Protein AF-A0A959KM14-F1 (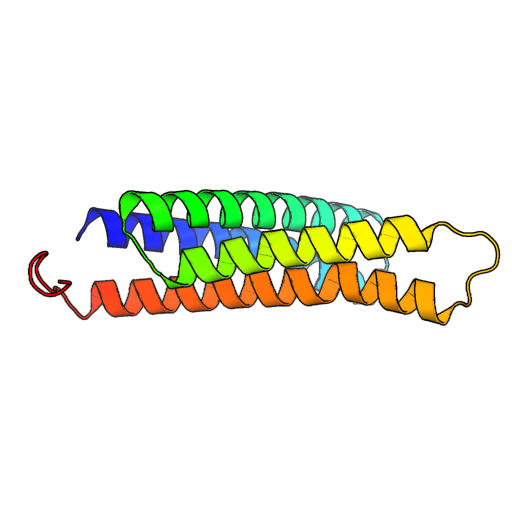afdb_monomer)

Foldseek 3Di:
DVVLLVLLVVLLVVLVVLVCQQVVLVVVCPVVVDVVSVVSNVVSLVVLVVSLLVSLCCCCVVPVDVVSVVLNVLVVVLVVVLVVLVVVVPDPPDDVVSVVVNVCSVPVSSVVSSVVSSVVSVVVSVCVVVDPDPPPVPD

Solvent-accessible surface area (backbone atoms only — not comparable to full-atom values): 7661 Å² total; per-residue (Å²): 107,73,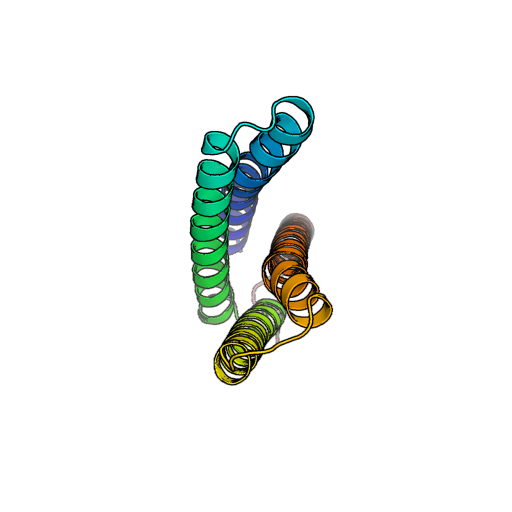64,58,45,50,51,34,48,52,51,43,51,54,46,50,53,31,50,48,56,19,48,49,44,47,61,61,25,70,87,66,72,46,68,67,39,55,53,49,20,51,54,26,47,49,54,40,52,55,49,52,52,52,51,28,51,51,44,28,73,78,64,61,40,66,66,34,50,55,48,53,50,50,52,54,50,47,53,50,52,52,50,51,52,48,69,66,56,72,53,89,88,70,59,69,68,58,56,54,50,50,55,48,59,69,47,52,55,58,52,53,52,51,52,50,52,50,56,48,38,49,50,53,34,52,50,54,71,76,48,86,68,58,90,78,79,76,120

Sequence (139 aa):
MKTLQRILLIDTVAQGILISATFLPALASLPLREPGIVIYSMIGAFFLGCWQVLSGIIMKAAFHLPQRGRYLGAVVLYFSILALANMFGSAPGRPDLVSAASYTLAIVPPAVMALWYFIRTAKDLSVAMHQPRSFWDLQ

Radius of gyration: 18.12 Å; Cα contacts (8 Å, |Δi|>4): 80; chains: 1; bounding box: 52×19×55 Å

pLDDT: mean 84.76, std 11.89, range [47.22, 97.0]

Nearest PDB structures (foldseek):
  5w93-assembly2_B  TM=5.207E-01  e=5.410E-01  Mus musculus

Structure (mmCIF, N/CA/C/O backbone):
data_AF-A0A959KM14-F1
#
_entry.id   AF-A0A959KM14-F1
#
loop_
_atom_site.group_PDB
_atom_site.id
_atom_site.type_symbol
_atom_site.label_atom_id
_atom_site.label_alt_id
_atom_site.label_comp_id
_atom_site.label_asym_id
_atom_site.label_entity_id
_atom_site.label_seq_id
_atom_site.pdbx_PDB_ins_code
_atom_site.Cartn_x
_atom_site.Cartn_y
_atom_site.Cartn_z
_atom_site.occupancy
_atom_site.B_iso_or_equiv
_atom_site.auth_seq_id
_atom_site.auth_comp_id
_atom_site.auth_asym_id
_atom_site.auth_atom_id
_atom_site.pdbx_PDB_model_num
ATOM 1 N N . MET A 1 1 ? -15.131 -1.911 20.363 1.00 68.12 1 MET A N 1
ATOM 2 C CA . MET A 1 1 ? -14.160 -0.792 20.263 1.00 68.12 1 MET A CA 1
ATOM 3 C C . MET A 1 1 ? -12.716 -1.200 20.526 1.00 68.12 1 MET A C 1
ATOM 5 O O . MET A 1 1 ? -11.903 -1.026 19.629 1.00 68.12 1 MET A O 1
ATOM 9 N N . LYS A 1 2 ? -12.386 -1.783 21.692 1.00 83.50 2 LYS A N 1
ATOM 10 C CA . LYS A 1 2 ? -11.004 -2.199 22.019 1.00 83.50 2 LYS A CA 1
ATOM 11 C C . LYS A 1 2 ? -10.388 -3.130 20.960 1.00 83.50 2 LYS A C 1
ATOM 13 O O . LYS A 1 2 ? -9.212 -3.003 20.644 1.00 83.50 2 LYS A O 1
ATOM 18 N N . THR A 1 3 ? -11.189 -4.019 20.370 1.00 87.69 3 THR A N 1
ATOM 19 C CA . THR A 1 3 ? -10.752 -4.923 19.292 1.00 87.69 3 THR A CA 1
ATOM 20 C C . THR A 1 3 ? -10.353 -4.170 18.020 1.00 87.69 3 THR A C 1
ATOM 22 O O . THR A 1 3 ? -9.254 -4.384 17.529 1.00 87.69 3 THR A O 1
ATOM 25 N N . LEU A 1 4 ? -11.182 -3.238 17.529 1.00 88.31 4 LEU A N 1
ATOM 26 C CA . LEU A 1 4 ? -10.868 -2.431 16.340 1.00 88.31 4 LEU A CA 1
ATOM 27 C C . LEU A 1 4 ? -9.594 -1.599 16.545 1.00 88.31 4 LEU A C 1
ATOM 29 O O . LEU A 1 4 ? -8.722 -1.608 15.686 1.00 88.31 4 LEU A O 1
ATOM 33 N N . GLN A 1 5 ? -9.461 -0.936 17.699 1.00 90.12 5 GLN A N 1
ATOM 34 C CA . GLN A 1 5 ? -8.258 -0.168 18.045 1.00 90.12 5 GLN A CA 1
ATOM 35 C C . GLN A 1 5 ? -7.002 -1.046 18.021 1.00 90.12 5 GLN A C 1
ATOM 37 O O . GLN A 1 5 ? -6.004 -0.669 17.415 1.00 90.12 5 GLN A O 1
ATOM 42 N N . ARG A 1 6 ? -7.055 -2.237 18.636 1.00 92.81 6 ARG A N 1
ATOM 43 C CA . ARG A 1 6 ? -5.929 -3.183 18.638 1.00 92.81 6 ARG A CA 1
ATOM 44 C C . ARG A 1 6 ? -5.573 -3.646 17.230 1.00 92.81 6 ARG A C 1
ATOM 46 O O . ARG A 1 6 ? -4.396 -3.668 16.898 1.00 92.81 6 ARG A O 1
ATOM 53 N N . ILE A 1 7 ? -6.562 -3.979 16.401 1.00 93.12 7 ILE A N 1
ATOM 54 C CA . ILE A 1 7 ? -6.306 -4.424 15.025 1.00 93.12 7 ILE A CA 1
ATOM 55 C C . ILE A 1 7 ? -5.722 -3.273 14.196 1.00 93.12 7 ILE A C 1
ATOM 57 O O . ILE A 1 7 ? -4.728 -3.484 13.513 1.00 93.12 7 ILE A O 1
ATOM 61 N N . LEU A 1 8 ? -6.264 -2.054 14.290 1.00 92.88 8 LEU A N 1
ATOM 62 C CA . LEU A 1 8 ? -5.715 -0.880 13.596 1.00 92.88 8 LEU A CA 1
ATOM 63 C C . LEU A 1 8 ? -4.289 -0.548 14.056 1.00 92.88 8 LEU A C 1
ATOM 65 O O . LEU A 1 8 ? -3.463 -0.152 13.236 1.00 92.88 8 LEU A O 1
ATOM 69 N N . LEU A 1 9 ? -3.987 -0.726 15.344 1.00 95.00 9 LEU A N 1
ATOM 70 C CA . LEU A 1 9 ? -2.641 -0.545 15.884 1.00 95.00 9 LEU A CA 1
ATOM 71 C C . LEU A 1 9 ? -1.673 -1.586 15.314 1.00 95.00 9 LEU A C 1
ATOM 73 O O . LEU A 1 9 ? -0.630 -1.209 14.787 1.00 95.00 9 LEU A O 1
ATOM 77 N N . ILE A 1 10 ? -2.033 -2.872 15.379 1.00 95.25 10 ILE A N 1
ATOM 78 C CA . ILE A 1 10 ? -1.229 -3.969 14.821 1.00 95.25 10 ILE A CA 1
ATOM 79 C C . ILE A 1 10 ? -0.996 -3.741 13.327 1.00 95.25 10 ILE A C 1
ATOM 81 O O . ILE A 1 10 ? 0.134 -3.842 12.864 1.00 95.25 10 ILE A O 1
ATOM 85 N N . ASP A 1 11 ? -2.044 -3.381 12.589 1.00 94.94 11 ASP A N 1
ATOM 86 C CA . ASP A 1 11 ? -1.975 -3.120 11.155 1.00 94.94 11 ASP A CA 1
ATOM 87 C C . ASP A 1 11 ? -1.055 -1.936 10.829 1.00 94.94 11 ASP A C 1
ATOM 89 O O . ASP A 1 11 ? -0.200 -2.037 9.952 1.00 94.94 11 ASP A O 1
ATOM 93 N N . THR A 1 12 ? -1.163 -0.837 11.581 1.00 95.38 12 THR A N 1
ATOM 94 C CA . THR A 1 12 ? -0.284 0.332 11.420 1.00 95.38 12 THR A CA 1
ATOM 95 C C . THR A 1 12 ? 1.177 -0.032 11.694 1.00 95.38 12 THR A C 1
ATOM 97 O O . THR A 1 12 ? 2.050 0.338 10.914 1.00 95.38 12 THR A O 1
ATOM 100 N N . VAL A 1 13 ? 1.461 -0.780 12.765 1.00 96.06 13 VAL A N 1
ATOM 101 C CA . VAL A 1 13 ? 2.831 -1.198 13.109 1.00 96.06 13 VAL A CA 1
ATOM 102 C C . VAL A 1 13 ? 3.395 -2.153 12.057 1.00 96.06 13 VAL A C 1
ATOM 104 O O . VAL A 1 13 ? 4.496 -1.926 11.559 1.00 96.06 13 VAL A O 1
ATOM 107 N N . ALA A 1 14 ? 2.637 -3.183 11.674 1.00 94.56 14 ALA A N 1
ATOM 108 C CA . ALA A 1 14 ? 3.051 -4.158 10.670 1.00 94.56 14 ALA A CA 1
ATOM 109 C C . ALA A 1 14 ? 3.339 -3.489 9.319 1.00 94.56 14 ALA A C 1
ATOM 111 O O . ALA A 1 14 ? 4.392 -3.717 8.726 1.00 94.56 14 ALA A O 1
ATOM 112 N N . GLN A 1 15 ? 2.456 -2.596 8.862 1.00 93.69 15 GLN A N 1
ATOM 113 C CA . GLN A 1 15 ? 2.695 -1.823 7.645 1.00 93.69 15 GLN A CA 1
ATOM 114 C C . GLN A 1 15 ? 3.888 -0.885 7.770 1.00 93.69 15 GLN A C 1
ATOM 116 O O . GLN A 1 15 ? 4.645 -0.773 6.816 1.00 93.69 15 GLN A O 1
ATOM 121 N N . GLY A 1 16 ? 4.074 -0.224 8.915 1.00 93.56 16 GLY A N 1
ATOM 122 C CA . GLY A 1 16 ? 5.235 0.632 9.150 1.00 93.56 16 GLY A CA 1
ATOM 123 C C . GLY A 1 16 ? 6.539 -0.142 8.968 1.00 93.56 16 GLY A C 1
ATOM 124 O O . GLY A 1 16 ? 7.404 0.287 8.210 1.00 93.56 16 GLY A O 1
ATOM 125 N N . ILE A 1 17 ? 6.631 -1.333 9.570 1.00 93.06 17 ILE A N 1
ATOM 126 C CA . ILE A 1 17 ? 7.782 -2.234 9.416 1.00 93.06 17 ILE A CA 1
ATOM 127 C C . ILE A 1 17 ? 7.967 -2.639 7.948 1.00 93.06 17 ILE A C 1
ATOM 129 O O . ILE A 1 17 ? 9.073 -2.533 7.424 1.00 93.06 17 ILE A O 1
ATOM 133 N N . LEU A 1 18 ? 6.900 -3.066 7.266 1.00 92.94 18 LEU A N 1
ATOM 134 C CA . LEU A 1 18 ? 6.967 -3.517 5.871 1.00 92.94 18 LEU A CA 1
ATOM 135 C C . LEU A 1 18 ? 7.320 -2.383 4.897 1.00 92.94 18 LEU A C 1
ATOM 137 O O . LEU A 1 18 ? 8.118 -2.584 3.983 1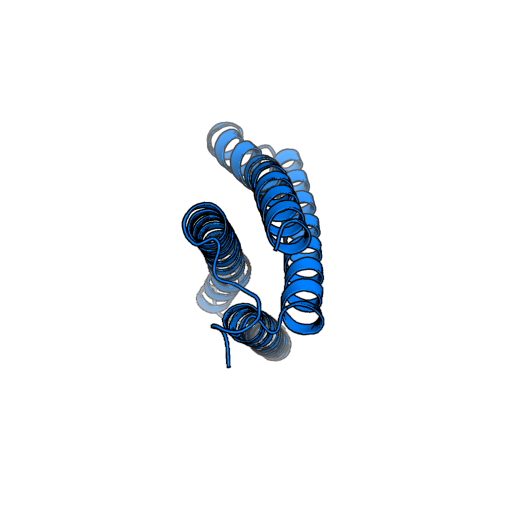.00 92.94 18 LEU A O 1
ATOM 141 N N . ILE A 1 19 ? 6.786 -1.178 5.105 1.00 91.88 19 ILE A N 1
ATOM 142 C CA . ILE A 1 19 ? 7.134 0.026 4.341 1.00 91.88 19 ILE A CA 1
ATOM 143 C C . ILE A 1 19 ? 8.606 0.361 4.568 1.00 91.88 19 ILE A C 1
ATOM 145 O O . ILE A 1 19 ? 9.342 0.524 3.598 1.00 91.88 19 ILE A O 1
ATOM 149 N N . SER A 1 20 ? 9.078 0.400 5.815 1.00 89.25 20 SER A N 1
ATOM 150 C CA . SER A 1 20 ? 10.493 0.637 6.111 1.00 89.25 20 SER A CA 1
ATOM 151 C C . SER A 1 20 ? 11.395 -0.414 5.459 1.00 89.25 20 SER A C 1
ATOM 153 O O . SER A 1 20 ? 12.370 -0.047 4.809 1.00 89.25 20 SER A O 1
ATOM 155 N N . ALA A 1 21 ? 11.039 -1.698 5.544 1.00 86.81 21 ALA A N 1
ATOM 156 C CA . ALA A 1 21 ? 11.776 -2.792 4.913 1.00 86.81 21 ALA A CA 1
ATOM 157 C C . ALA A 1 21 ? 11.758 -2.733 3.374 1.00 86.81 21 ALA A C 1
ATOM 159 O O . ALA A 1 21 ? 12.671 -3.240 2.733 1.00 86.81 21 ALA A O 1
ATOM 160 N N . THR A 1 22 ? 10.750 -2.098 2.774 1.00 87.94 22 THR A N 1
ATOM 161 C CA . THR A 1 22 ? 10.636 -1.944 1.316 1.00 87.94 22 THR A CA 1
ATOM 162 C C . THR A 1 22 ? 11.397 -0.713 0.816 1.00 87.94 22 THR A C 1
ATOM 164 O O . THR A 1 22 ? 12.163 -0.795 -0.142 1.00 87.94 22 THR A O 1
ATOM 167 N N . PHE A 1 23 ? 11.213 0.438 1.469 1.00 85.12 23 PHE A N 1
ATOM 168 C CA . PHE A 1 23 ? 11.709 1.727 0.982 1.00 85.12 23 PHE A CA 1
ATOM 169 C C . PHE A 1 23 ? 13.106 2.090 1.497 1.00 85.12 23 PHE A C 1
ATOM 171 O O . PHE A 1 23 ? 13.861 2.706 0.748 1.00 85.12 23 PHE A O 1
ATOM 178 N N . LEU A 1 24 ? 13.495 1.715 2.725 1.00 84.62 24 LEU A N 1
ATOM 179 C CA . LEU A 1 24 ? 14.839 2.038 3.231 1.00 84.62 24 LEU A CA 1
ATOM 180 C C . LEU A 1 24 ? 15.946 1.374 2.402 1.00 84.62 24 LEU A C 1
ATOM 182 O O . LEU A 1 24 ? 16.883 2.081 2.030 1.00 84.62 24 LEU A O 1
ATOM 186 N N . PRO A 1 25 ? 15.851 0.079 2.034 1.00 80.25 25 PRO A N 1
ATOM 187 C CA . PRO A 1 25 ? 16.858 -0.525 1.170 1.00 80.25 25 PRO A CA 1
ATOM 188 C C . PRO A 1 25 ? 16.844 0.107 -0.224 1.00 80.25 25 PRO A C 1
ATOM 190 O O . PRO A 1 25 ? 17.902 0.407 -0.767 1.00 80.25 25 PRO A O 1
ATOM 193 N N . ALA A 1 26 ? 15.664 0.409 -0.776 1.00 76.56 26 ALA A N 1
ATOM 194 C CA . ALA A 1 26 ? 15.561 1.092 -2.064 1.00 76.56 26 ALA A CA 1
ATOM 195 C C . ALA A 1 26 ? 16.284 2.456 -2.053 1.00 76.56 26 ALA A C 1
ATOM 197 O O . ALA A 1 26 ? 17.056 2.743 -2.966 1.00 76.56 26 ALA A O 1
ATOM 198 N N . LEU A 1 27 ? 16.126 3.256 -0.993 1.00 79.19 27 LEU A N 1
ATOM 199 C CA . LEU A 1 27 ? 16.847 4.523 -0.821 1.00 79.19 27 LEU A CA 1
ATOM 200 C C . LEU A 1 27 ? 18.356 4.318 -0.629 1.00 79.19 27 LEU A C 1
ATOM 202 O O . LEU A 1 27 ? 19.151 5.029 -1.240 1.00 79.19 27 LEU A O 1
ATOM 206 N N . ALA A 1 28 ? 18.759 3.324 0.167 1.00 77.06 28 ALA A N 1
ATOM 207 C CA . ALA A 1 28 ? 20.166 2.982 0.386 1.00 77.06 28 ALA A CA 1
ATOM 208 C C . ALA A 1 28 ? 20.857 2.432 -0.877 1.00 77.06 28 ALA A C 1
ATOM 210 O O . ALA A 1 28 ? 22.073 2.544 -1.018 1.00 77.06 28 ALA A O 1
ATOM 211 N N . SER A 1 29 ? 20.091 1.872 -1.817 1.00 73.62 29 SER A N 1
ATOM 212 C CA . SER A 1 29 ? 20.606 1.351 -3.087 1.00 73.62 29 SER A CA 1
ATOM 213 C C . SER A 1 29 ? 20.910 2.429 -4.127 1.00 73.62 29 SER A C 1
ATOM 215 O O . SER A 1 29 ? 21.697 2.172 -5.035 1.00 73.62 29 SER A O 1
ATOM 217 N N . LEU A 1 30 ? 20.352 3.640 -3.993 1.00 73.38 30 LEU A N 1
ATOM 218 C CA . LEU A 1 30 ? 20.605 4.753 -4.918 1.00 73.38 30 LEU A CA 1
ATOM 219 C C . LEU A 1 30 ? 22.107 5.070 -5.085 1.00 73.38 30 LEU A C 1
ATOM 221 O O . LEU A 1 30 ? 22.544 5.210 -6.230 1.00 73.38 30 LEU A O 1
ATOM 225 N N . PRO A 1 31 ? 22.919 5.142 -4.008 1.00 74.69 31 PRO A N 1
ATOM 226 C CA . PRO A 1 31 ? 24.366 5.317 -4.135 1.00 74.69 31 PRO A CA 1
ATOM 227 C C . PRO A 1 31 ? 25.129 4.032 -4.498 1.00 74.69 31 PRO A C 1
ATOM 229 O O . PRO A 1 31 ? 26.174 4.124 -5.135 1.00 74.69 31 PRO A O 1
ATOM 232 N N . LEU A 1 32 ? 24.639 2.849 -4.106 1.00 70.19 32 LEU A N 1
ATOM 233 C CA . LEU A 1 32 ? 25.395 1.588 -4.204 1.00 70.19 32 LEU A CA 1
ATOM 234 C C . LEU A 1 32 ? 25.138 0.797 -5.500 1.00 70.19 32 LEU A C 1
ATOM 236 O O . LEU A 1 32 ? 25.969 -0.018 -5.880 1.00 70.19 32 LEU A O 1
ATOM 240 N N . ARG A 1 33 ? 24.007 1.026 -6.189 1.00 67.88 33 ARG A N 1
ATOM 241 C CA . ARG A 1 33 ? 23.569 0.309 -7.412 1.00 67.88 33 ARG A CA 1
ATOM 242 C C . ARG A 1 33 ? 23.638 -1.226 -7.314 1.00 67.88 33 ARG A C 1
ATOM 244 O O . ARG A 1 33 ? 23.783 -1.915 -8.320 1.00 67.88 33 ARG A O 1
ATOM 251 N N . GLU A 1 34 ? 23.499 -1.759 -6.106 1.00 75.25 34 GLU A N 1
ATOM 252 C CA . GLU A 1 34 ? 23.549 -3.191 -5.805 1.00 75.25 34 GLU A CA 1
ATOM 253 C C . GLU A 1 34 ? 22.240 -3.886 -6.238 1.00 75.25 34 GLU A C 1
ATOM 255 O O . GLU A 1 34 ? 21.183 -3.619 -5.650 1.00 75.25 34 GLU A O 1
ATOM 260 N N . PRO A 1 35 ? 22.265 -4.807 -7.221 1.00 72.88 35 PRO A N 1
ATOM 261 C CA . PRO A 1 35 ? 21.057 -5.473 -7.716 1.00 72.88 35 PRO A CA 1
ATOM 262 C C . PRO A 1 35 ? 20.370 -6.334 -6.646 1.00 72.88 35 PRO A C 1
ATOM 264 O O . PRO A 1 35 ? 19.148 -6.483 -6.668 1.00 72.88 35 PRO A O 1
ATOM 267 N N . GLY A 1 36 ? 21.120 -6.846 -5.662 1.00 77.00 36 GLY A N 1
ATOM 268 C CA . GLY A 1 36 ? 20.557 -7.607 -4.544 1.00 77.00 36 GLY A CA 1
ATOM 269 C C . GLY A 1 36 ? 19.572 -6.791 -3.703 1.00 77.00 36 GLY A C 1
ATOM 270 O O . GLY A 1 36 ? 18.544 -7.312 -3.278 1.00 77.00 36 GLY A O 1
ATOM 271 N N . ILE A 1 37 ? 19.823 -5.491 -3.523 1.00 77.00 37 ILE A N 1
ATOM 272 C CA . ILE A 1 37 ? 18.956 -4.618 -2.721 1.00 77.00 37 ILE A CA 1
ATOM 273 C C . ILE A 1 37 ? 17.597 -4.392 -3.403 1.00 77.00 37 ILE A C 1
ATOM 275 O O . ILE A 1 37 ? 16.567 -4.322 -2.731 1.00 77.00 37 ILE A O 1
ATOM 279 N N . VAL A 1 38 ? 17.580 -4.348 -4.738 1.00 74.38 38 VAL A N 1
ATOM 280 C CA . VAL A 1 38 ? 16.346 -4.249 -5.531 1.00 74.38 38 VAL A CA 1
ATOM 281 C C . VAL A 1 38 ? 15.484 -5.502 -5.362 1.00 74.38 38 VAL A C 1
ATOM 283 O O . VAL A 1 38 ? 14.271 -5.405 -5.209 1.00 74.38 38 VAL A O 1
ATOM 286 N N . ILE A 1 39 ? 16.094 -6.688 -5.317 1.00 82.00 39 ILE A N 1
ATOM 287 C CA . ILE A 1 39 ? 15.355 -7.938 -5.092 1.00 82.00 39 ILE A CA 1
ATOM 288 C C . ILE A 1 39 ? 14.703 -7.935 -3.702 1.00 82.00 39 ILE A C 1
ATOM 290 O O . ILE A 1 39 ? 13.523 -8.267 -3.572 1.00 82.00 39 ILE A O 1
ATOM 294 N N . TYR A 1 40 ? 15.427 -7.502 -2.665 1.00 82.88 40 TYR A N 1
ATOM 295 C CA . TYR A 1 40 ? 14.867 -7.405 -1.314 1.00 82.88 40 TYR A CA 1
ATOM 296 C C . TYR A 1 40 ? 13.703 -6.411 -1.222 1.00 82.88 40 TYR A C 1
ATOM 298 O O . TYR A 1 40 ? 12.703 -6.711 -0.566 1.00 82.88 40 TYR A O 1
ATOM 306 N N . SER A 1 41 ? 13.782 -5.262 -1.901 1.00 82.38 41 SER A N 1
ATOM 307 C CA . SER A 1 41 ? 12.673 -4.301 -1.918 1.00 82.38 41 SER A CA 1
ATOM 308 C C . SER A 1 41 ? 11.451 -4.845 -2.665 1.00 82.38 41 SER A C 1
ATOM 310 O O . SER A 1 41 ? 10.328 -4.638 -2.209 1.00 82.38 41 SER A O 1
ATOM 312 N N . MET A 1 42 ? 11.631 -5.620 -3.741 1.00 83.62 42 MET A N 1
ATOM 313 C CA . MET A 1 42 ? 10.523 -6.304 -4.425 1.00 83.62 42 MET A CA 1
ATOM 314 C C . MET A 1 42 ? 9.833 -7.337 -3.525 1.00 83.62 42 MET A C 1
ATOM 316 O O . MET A 1 42 ? 8.603 -7.392 -3.482 1.00 83.62 42 MET A O 1
ATOM 320 N N . ILE A 1 43 ? 10.608 -8.123 -2.772 1.00 88.00 43 ILE A N 1
ATOM 321 C CA . ILE A 1 43 ? 10.070 -9.080 -1.796 1.00 88.00 43 ILE A CA 1
ATOM 322 C C . ILE A 1 43 ? 9.279 -8.337 -0.708 1.00 88.00 43 ILE A C 1
ATOM 324 O O . ILE A 1 43 ? 8.153 -8.721 -0.389 1.00 88.00 43 ILE A O 1
ATOM 328 N N . GLY A 1 44 ? 9.826 -7.237 -0.180 1.00 89.25 44 GLY A N 1
ATOM 329 C CA . GLY A 1 44 ? 9.135 -6.380 0.786 1.00 89.25 44 GLY A CA 1
ATOM 330 C C . GLY A 1 44 ? 7.813 -5.829 0.245 1.00 89.25 44 GLY A C 1
ATOM 331 O O . GLY A 1 44 ? 6.780 -5.939 0.908 1.00 89.25 44 GLY A O 1
ATOM 332 N N . ALA A 1 45 ? 7.819 -5.322 -0.991 1.00 88.81 45 ALA A N 1
ATOM 333 C CA . ALA A 1 45 ? 6.632 -4.797 -1.658 1.00 88.81 45 ALA A CA 1
ATOM 334 C C . ALA A 1 45 ? 5.546 -5.869 -1.851 1.00 88.81 45 ALA A C 1
ATOM 336 O O . ALA A 1 45 ? 4.362 -5.581 -1.666 1.00 88.81 45 ALA A O 1
ATOM 337 N N . PHE A 1 46 ? 5.936 -7.109 -2.166 1.00 91.00 46 PHE A N 1
ATOM 338 C CA . PHE A 1 46 ? 5.008 -8.236 -2.260 1.00 91.00 46 PHE A CA 1
ATOM 339 C C . PHE A 1 46 ? 4.322 -8.513 -0.916 1.00 91.00 46 PHE A C 1
ATOM 341 O O . PHE A 1 46 ? 3.091 -8.517 -0.842 1.00 91.00 46 PHE A O 1
ATOM 348 N N . PHE A 1 47 ? 5.095 -8.668 0.164 1.00 94.50 47 PHE A N 1
ATOM 349 C CA . PHE A 1 47 ? 4.532 -8.911 1.496 1.00 94.50 47 PHE A CA 1
ATOM 350 C C . PHE A 1 47 ? 3.678 -7.742 1.996 1.00 94.50 47 PHE A C 1
ATOM 352 O O . PHE A 1 47 ? 2.622 -7.971 2.587 1.00 94.50 47 PHE A O 1
ATOM 359 N N . LEU A 1 48 ? 4.083 -6.500 1.714 1.00 94.75 48 LEU A N 1
ATOM 360 C CA . LEU A 1 48 ? 3.290 -5.306 2.000 1.00 94.75 48 LEU A CA 1
ATOM 361 C C . LEU A 1 48 ? 1.941 -5.342 1.274 1.00 94.75 48 LEU A C 1
ATOM 363 O O . LEU A 1 48 ? 0.906 -5.128 1.904 1.00 94.75 48 LEU A O 1
ATOM 367 N N . GLY A 1 49 ? 1.938 -5.660 -0.023 1.00 94.19 49 GLY A N 1
ATOM 368 C CA . GLY A 1 49 ? 0.716 -5.787 -0.816 1.00 94.19 49 GLY A CA 1
ATOM 369 C C . GLY A 1 49 ? -0.216 -6.875 -0.279 1.00 94.19 49 GLY A C 1
ATOM 370 O O . GLY A 1 49 ? -1.394 -6.611 -0.033 1.00 94.19 49 GLY A O 1
ATOM 371 N N . CYS A 1 50 ? 0.309 -8.077 -0.019 1.00 95.31 50 CYS A N 1
ATOM 372 C CA . CYS A 1 50 ? -0.465 -9.174 0.567 1.00 95.31 50 CYS A CA 1
ATOM 373 C C . CYS A 1 50 ? -1.063 -8.789 1.925 1.00 95.31 50 CYS A C 1
ATOM 375 O O . CYS A 1 50 ? -2.250 -9.017 2.165 1.00 95.31 50 CYS A O 1
ATOM 377 N N . TRP A 1 51 ? -0.264 -8.164 2.795 1.00 96.69 51 TRP A N 1
ATOM 378 C CA . TRP A 1 51 ? -0.721 -7.704 4.101 1.00 96.69 51 TRP A CA 1
ATOM 379 C C . TRP A 1 51 ? -1.847 -6.673 3.982 1.00 96.69 51 TRP A C 1
ATOM 381 O O . TRP A 1 51 ? -2.878 -6.813 4.637 1.00 96.69 51 TRP A O 1
ATOM 391 N N . GLN A 1 52 ? -1.696 -5.661 3.123 1.00 96.25 52 GLN A N 1
ATOM 392 C CA . GLN A 1 52 ? -2.704 -4.611 2.954 1.00 96.25 52 GLN A CA 1
ATOM 393 C C . GLN A 1 52 ? -4.006 -5.126 2.333 1.00 96.25 52 GLN A C 1
ATOM 395 O O . GLN A 1 52 ? -5.082 -4.681 2.732 1.00 96.25 52 GLN A O 1
ATOM 400 N N . VAL A 1 53 ? -3.943 -6.089 1.409 1.00 97.00 53 VAL A N 1
ATOM 401 C CA . VAL A 1 53 ? -5.144 -6.739 0.862 1.00 97.00 53 VAL A CA 1
ATOM 402 C C . VAL A 1 53 ? -5.860 -7.548 1.944 1.00 97.00 53 VAL A C 1
ATOM 404 O O . VAL A 1 53 ? -7.062 -7.365 2.135 1.00 97.00 53 VAL A O 1
ATOM 407 N N . LEU A 1 54 ? -5.139 -8.386 2.696 1.00 96.56 54 LEU A N 1
ATOM 408 C CA . LEU A 1 54 ? -5.719 -9.187 3.781 1.00 96.56 54 LEU A CA 1
ATOM 409 C C . LEU A 1 54 ? -6.315 -8.304 4.880 1.00 96.56 54 LEU A C 1
ATOM 411 O O . LEU A 1 54 ? -7.473 -8.483 5.259 1.00 96.56 54 LEU A O 1
ATOM 415 N N . SER A 1 55 ? -5.556 -7.307 5.341 1.00 96.06 55 SER A N 1
ATOM 416 C CA . SER A 1 55 ? -6.035 -6.296 6.285 1.00 96.06 55 SER A CA 1
ATOM 417 C C . SER A 1 55 ? -7.276 -5.589 5.734 1.00 96.06 55 SER A C 1
ATOM 419 O O . SER A 1 55 ? -8.281 -5.465 6.434 1.00 96.06 55 SER A O 1
ATOM 421 N N . GLY A 1 56 ? -7.266 -5.200 4.457 1.00 94.69 56 GLY A N 1
ATOM 422 C CA . GLY A 1 56 ? -8.378 -4.507 3.813 1.00 94.69 56 GLY A CA 1
ATOM 423 C C . GLY A 1 56 ? -9.653 -5.343 3.798 1.00 94.69 56 GLY A C 1
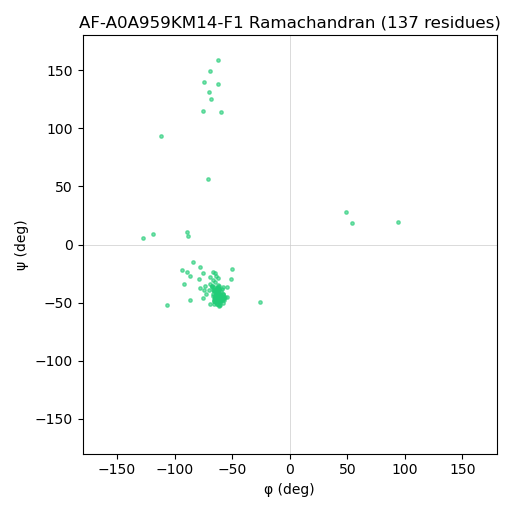ATOM 424 O O . GLY A 1 56 ? -10.725 -4.827 4.122 1.00 94.69 56 GLY A O 1
ATOM 425 N N . ILE A 1 57 ? -9.533 -6.634 3.480 1.00 96.38 57 ILE A N 1
ATOM 426 C CA . ILE A 1 57 ? -10.643 -7.594 3.493 1.00 96.38 57 ILE A CA 1
ATOM 427 C C . ILE A 1 57 ? -11.187 -7.752 4.912 1.00 96.38 57 ILE A C 1
ATOM 429 O O . ILE A 1 57 ? -12.388 -7.577 5.115 1.00 96.38 57 ILE A O 1
ATOM 433 N N . ILE A 1 58 ? -10.324 -8.010 5.900 1.00 94.25 58 ILE A N 1
ATOM 434 C CA . ILE A 1 58 ? -10.730 -8.180 7.303 1.00 94.25 58 ILE A CA 1
ATOM 435 C C . ILE A 1 58 ? -11.439 -6.921 7.806 1.00 94.25 58 ILE A C 1
ATOM 437 O O . ILE A 1 58 ? -12.533 -6.995 8.360 1.00 94.25 58 ILE A O 1
ATOM 441 N N . MET A 1 59 ? -10.859 -5.747 7.563 1.00 92.44 59 MET A N 1
ATOM 442 C CA . MET A 1 59 ? -11.415 -4.470 8.003 1.00 92.44 59 MET A CA 1
ATOM 443 C C . MET A 1 59 ? -12.746 -4.142 7.320 1.00 92.44 59 MET A C 1
ATOM 445 O O . MET A 1 59 ? -13.645 -3.576 7.946 1.00 92.44 59 MET A O 1
ATOM 449 N N . LYS A 1 60 ? -12.900 -4.497 6.040 1.00 93.56 60 LYS A N 1
ATOM 450 C CA . LYS A 1 60 ? -14.159 -4.303 5.318 1.00 93.56 60 LYS A CA 1
ATOM 451 C C . LYS A 1 60 ? -15.237 -5.290 5.771 1.00 93.56 60 LYS A C 1
ATOM 453 O O . LYS A 1 60 ? -16.381 -4.871 5.918 1.00 93.56 60 LYS A O 1
ATOM 458 N N . ALA A 1 61 ? -14.890 -6.558 5.973 1.00 92.44 61 ALA A N 1
ATOM 459 C CA . ALA A 1 61 ? -15.836 -7.612 6.325 1.00 92.44 61 ALA A CA 1
ATOM 460 C C . ALA A 1 61 ? -16.278 -7.534 7.793 1.00 92.44 61 ALA A C 1
ATOM 462 O O . ALA A 1 61 ? -17.468 -7.608 8.070 1.00 92.44 61 ALA A O 1
ATOM 463 N N . ALA A 1 62 ? -15.339 -7.342 8.72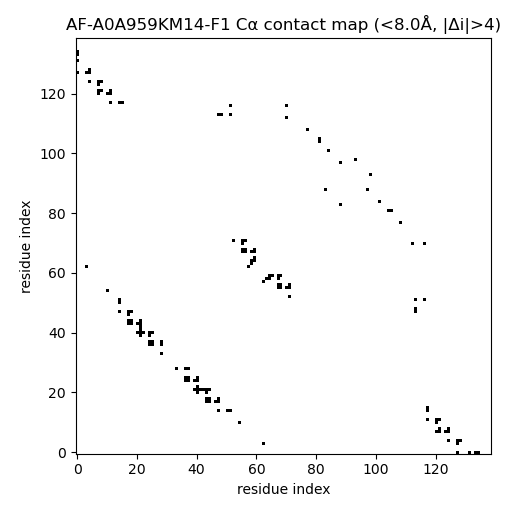5 1.00 91.75 62 ALA A N 1
ATOM 464 C CA . ALA A 1 62 ? -15.623 -7.367 10.160 1.00 91.75 62 ALA A CA 1
ATOM 465 C C . ALA A 1 62 ? -16.089 -6.014 10.725 1.00 91.75 62 ALA A C 1
ATOM 467 O O . ALA A 1 62 ? -16.789 -5.983 11.734 1.00 91.75 62 ALA A O 1
ATOM 468 N N . PHE A 1 63 ? -15.693 -4.894 10.105 1.00 88.50 63 PHE A N 1
ATOM 469 C CA . PHE A 1 63 ? -15.960 -3.544 10.630 1.00 88.50 63 PHE A CA 1
ATOM 470 C C . PHE A 1 63 ? -16.635 -2.605 9.622 1.00 88.50 63 PHE A C 1
ATOM 472 O O . PHE A 1 63 ? -16.789 -1.419 9.900 1.00 88.50 63 PHE A O 1
ATOM 479 N N . HIS A 1 64 ? -17.019 -3.105 8.442 1.00 90.31 64 HIS A N 1
ATOM 480 C CA . HIS A 1 64 ? -17.745 -2.370 7.398 1.00 90.31 64 HIS A CA 1
ATOM 481 C C . HIS A 1 64 ? -17.109 -1.052 6.923 1.00 90.31 64 HIS A C 1
ATOM 483 O O . HIS A 1 64 ? -17.763 -0.273 6.227 1.00 90.31 64 HIS A O 1
ATOM 489 N N . LEU A 1 65 ? -15.814 -0.828 7.180 1.00 87.88 65 LEU A N 1
ATOM 490 C CA . LEU A 1 65 ? -15.136 0.428 6.851 1.00 87.88 65 LEU A CA 1
ATOM 491 C C . LEU A 1 65 ? -15.188 0.708 5.332 1.00 87.88 65 LEU A C 1
ATOM 493 O O . LEU A 1 65 ? -14.577 -0.022 4.541 1.00 87.88 65 LEU A O 1
ATOM 497 N N . PRO A 1 66 ? -15.891 1.762 4.869 1.00 89.06 66 PRO A N 1
ATOM 498 C CA . PRO A 1 66 ? -16.181 1.954 3.444 1.00 89.06 66 PRO A CA 1
ATOM 499 C C . PRO A 1 66 ? -14.927 2.229 2.609 1.00 89.06 66 PRO A C 1
ATOM 501 O O . PRO A 1 66 ? -14.838 1.822 1.452 1.00 89.06 66 PRO A O 1
ATOM 504 N N . GLN A 1 67 ? -13.922 2.866 3.201 1.00 92.38 67 GLN A N 1
ATOM 505 C CA . GLN A 1 67 ? -12.673 3.208 2.519 1.00 92.38 67 GLN A CA 1
ATOM 506 C C . GLN A 1 67 ? -11.821 1.983 2.192 1.00 92.38 67 GLN A C 1
ATOM 508 O O . GLN A 1 67 ? -11.113 1.995 1.190 1.00 92.38 67 GLN A O 1
ATOM 513 N N . ARG A 1 68 ? -11.937 0.907 2.978 1.00 92.00 68 ARG A N 1
ATOM 514 C CA . ARG A 1 68 ? -11.265 -0.367 2.695 1.00 92.00 68 ARG A CA 1
ATOM 515 C C . ARG A 1 68 ? -11.841 -1.025 1.447 1.00 92.00 68 ARG A C 1
ATOM 517 O O . ARG A 1 68 ? -11.092 -1.534 0.626 1.00 92.00 68 ARG A O 1
ATOM 524 N N . GLY A 1 69 ? -13.152 -0.895 1.234 1.00 91.44 69 GLY A N 1
ATOM 525 C CA . GLY A 1 69 ? -13.794 -1.306 -0.018 1.00 91.44 69 GLY A CA 1
ATOM 526 C C . GLY A 1 69 ? -13.291 -0.512 -1.228 1.00 91.44 69 GLY A C 1
ATOM 527 O O . GLY A 1 69 ? -12.980 -1.106 -2.254 1.00 91.44 69 GLY A O 1
ATOM 528 N N . ARG A 1 70 ? -13.139 0.816 -1.097 1.00 94.31 70 ARG A N 1
ATOM 529 C CA . ARG A 1 70 ? -12.580 1.661 -2.173 1.00 94.31 70 ARG A CA 1
ATOM 530 C C . ARG A 1 70 ? -11.146 1.268 -2.524 1.00 94.31 70 ARG A C 1
ATOM 532 O O . ARG A 1 70 ? -10.814 1.203 -3.700 1.00 94.31 70 ARG A O 1
ATOM 539 N N . TYR A 1 71 ? -10.328 0.970 -1.515 1.00 95.88 71 TYR A N 1
ATOM 540 C CA . TYR A 1 71 ? -8.973 0.462 -1.718 1.00 95.88 71 TYR A CA 1
ATOM 541 C C . TYR A 1 71 ? -8.960 -0.867 -2.468 1.00 95.88 71 TYR A C 1
ATOM 543 O O . TYR A 1 71 ? -8.288 -0.972 -3.484 1.00 95.88 71 TYR A O 1
ATOM 551 N N . LEU A 1 72 ? -9.732 -1.860 -2.016 1.00 96.62 72 LEU A N 1
ATOM 552 C CA . LEU A 1 72 ? -9.789 -3.165 -2.680 1.00 96.62 72 LEU A CA 1
ATOM 553 C C . LEU A 1 72 ? -10.271 -3.034 -4.132 1.00 96.62 72 LEU A C 1
ATOM 555 O O . LEU A 1 72 ? -9.700 -3.655 -5.024 1.00 96.62 72 LEU A O 1
ATOM 559 N N . GLY A 1 73 ? -11.256 -2.167 -4.386 1.00 95.62 73 GLY A N 1
ATOM 560 C CA . GLY A 1 73 ? -11.687 -1.832 -5.745 1.00 95.62 73 GLY A CA 1
ATOM 561 C C . GLY A 1 73 ? -10.567 -1.211 -6.587 1.00 95.62 73 GLY A C 1
ATOM 562 O O . GLY A 1 73 ? -10.374 -1.613 -7.731 1.00 95.62 73 GLY A O 1
ATOM 563 N N . ALA A 1 74 ? -9.787 -0.287 -6.017 1.00 95.19 74 ALA A N 1
ATOM 564 C CA . ALA A 1 74 ? -8.630 0.305 -6.688 1.00 95.19 74 ALA A CA 1
ATOM 565 C C . ALA A 1 74 ? -7.530 -0.728 -6.984 1.00 95.19 74 ALA A C 1
ATOM 567 O O . ALA A 1 74 ? -6.950 -0.693 -8.064 1.00 95.19 74 ALA A O 1
ATOM 568 N N . VAL A 1 75 ? -7.286 -1.680 -6.076 1.00 95.56 75 VAL A N 1
ATOM 569 C CA . VAL A 1 75 ? -6.329 -2.780 -6.280 1.00 95.56 75 VAL A CA 1
ATOM 570 C C . VAL A 1 75 ? -6.771 -3.686 -7.433 1.00 95.56 75 VAL A C 1
ATOM 572 O O . VAL A 1 75 ? -5.971 -3.985 -8.317 1.00 95.56 75 VAL A O 1
ATOM 575 N N . VAL A 1 76 ? -8.047 -4.083 -7.476 1.00 96.44 76 VAL A N 1
ATOM 576 C CA . VAL A 1 76 ? -8.596 -4.893 -8.580 1.00 96.44 76 VAL A CA 1
ATOM 577 C C . VAL A 1 76 ? -8.511 -4.143 -9.908 1.00 96.44 76 VAL A C 1
ATOM 579 O O . VAL A 1 76 ? -8.081 -4.710 -10.915 1.00 96.44 76 VAL A O 1
ATOM 582 N N . LEU A 1 77 ? -8.881 -2.860 -9.917 1.00 95.81 77 LEU A N 1
ATOM 583 C CA . LEU A 1 77 ? -8.779 -2.013 -11.102 1.00 95.81 77 LEU A CA 1
ATOM 584 C C . LEU A 1 77 ? -7.326 -1.893 -11.573 1.00 95.81 77 LEU A C 1
ATOM 586 O O . LEU A 1 77 ? -7.058 -2.048 -12.760 1.00 95.81 77 LEU A O 1
ATOM 590 N N . TYR A 1 78 ? -6.387 -1.682 -10.651 1.00 94.00 78 TYR A N 1
ATOM 591 C CA . TYR A 1 78 ? -4.961 -1.630 -10.953 1.00 94.00 78 TYR A CA 1
ATOM 592 C C . TYR A 1 78 ? -4.473 -2.928 -11.603 1.00 94.00 78 TYR A C 1
ATOM 594 O O . TYR A 1 78 ? -3.870 -2.871 -12.671 1.00 94.00 78 TYR A O 1
ATOM 602 N N . PHE A 1 79 ? -4.776 -4.093 -11.020 1.00 92.12 79 PHE A N 1
ATOM 603 C CA . PHE A 1 79 ? -4.384 -5.374 -11.613 1.00 92.12 79 PHE A CA 1
ATOM 604 C C . PHE A 1 79 ? -5.029 -5.606 -12.979 1.00 92.12 79 PHE A C 1
ATOM 606 O O . PHE A 1 79 ? -4.377 -6.144 -13.869 1.00 92.12 79 PHE A O 1
ATOM 613 N N . SER A 1 80 ? -6.267 -5.150 -13.178 1.00 93.44 80 SER A N 1
ATOM 614 C CA . SER A 1 80 ? -6.951 -5.231 -14.474 1.00 93.44 80 SER A CA 1
ATOM 615 C C . SER A 1 80 ? -6.257 -4.363 -15.527 1.00 93.44 80 SER A C 1
ATOM 617 O O . SER A 1 80 ? -5.974 -4.832 -16.627 1.00 93.44 80 SER A O 1
ATOM 619 N N . ILE A 1 81 ? -5.918 -3.116 -15.181 1.00 90.75 81 ILE A N 1
ATOM 620 C CA . ILE A 1 81 ? -5.171 -2.202 -16.057 1.00 90.75 81 ILE A CA 1
ATOM 621 C C . ILE A 1 81 ? -3.785 -2.772 -16.358 1.00 90.75 81 ILE A C 1
ATOM 623 O O . ILE A 1 81 ? -3.363 -2.765 -17.510 1.00 90.75 81 ILE A O 1
ATOM 627 N N . LEU A 1 82 ? -3.087 -3.295 -15.348 1.00 88.81 82 LEU A N 1
ATOM 628 C CA . LEU A 1 82 ? -1.764 -3.886 -15.507 1.00 88.81 82 LEU A CA 1
ATOM 629 C C . LEU A 1 82 ? -1.809 -5.132 -16.402 1.00 88.81 82 LEU A C 1
ATOM 631 O O . LEU A 1 82 ? -0.949 -5.292 -17.266 1.00 88.81 82 LEU A O 1
ATOM 635 N N . ALA A 1 83 ? -2.811 -5.997 -16.236 1.00 88.25 83 ALA A N 1
ATOM 636 C CA . ALA A 1 83 ? -3.005 -7.172 -17.080 1.00 88.25 83 ALA A CA 1
ATOM 637 C C . ALA A 1 83 ? -3.271 -6.771 -18.537 1.00 88.25 83 ALA A C 1
ATOM 639 O O . ALA A 1 83 ? -2.589 -7.261 -19.435 1.00 88.25 83 ALA A O 1
ATOM 640 N N . LEU A 1 84 ? -4.181 -5.818 -18.772 1.00 87.06 84 LEU A N 1
ATOM 641 C CA . LEU A 1 84 ? -4.445 -5.282 -20.110 1.00 87.06 84 LEU A CA 1
ATOM 642 C C . LEU A 1 84 ? -3.183 -4.658 -20.720 1.00 87.06 84 LEU A C 1
ATOM 644 O O . LEU A 1 84 ? -2.827 -4.964 -21.857 1.00 87.06 84 LEU A O 1
ATOM 648 N N . ALA A 1 85 ? -2.461 -3.836 -19.955 1.00 83.62 85 ALA A N 1
ATOM 649 C CA . ALA A 1 85 ? -1.225 -3.203 -20.400 1.00 83.62 85 ALA A CA 1
ATOM 650 C C . ALA A 1 85 ? -0.167 -4.233 -20.816 1.00 83.62 85 ALA A C 1
ATOM 652 O O . ALA A 1 85 ? 0.505 -4.014 -21.821 1.00 83.62 85 ALA A O 1
ATOM 653 N N . ASN A 1 86 ? -0.058 -5.360 -20.104 1.00 82.06 86 ASN A N 1
ATOM 654 C CA . ASN A 1 86 ? 0.849 -6.456 -20.451 1.00 82.06 86 ASN A CA 1
ATOM 655 C C . ASN A 1 86 ? 0.367 -7.277 -21.655 1.00 82.06 86 ASN A C 1
ATOM 657 O O . ASN A 1 86 ? 1.186 -7.617 -22.500 1.00 82.06 86 ASN A O 1
ATOM 661 N N . MET A 1 87 ? -0.935 -7.548 -21.787 1.00 83.38 87 MET A N 1
ATOM 662 C CA . MET A 1 87 ? -1.486 -8.283 -22.937 1.00 83.38 87 MET A CA 1
ATOM 663 C C . MET A 1 87 ? -1.246 -7.551 -24.254 1.00 83.38 87 MET A C 1
ATOM 665 O O . MET A 1 87 ? -0.798 -8.145 -25.231 1.00 83.38 87 MET A O 1
ATOM 669 N N . PHE A 1 88 ? -1.514 -6.245 -24.283 1.00 78.06 88 PHE A N 1
ATOM 670 C CA . PHE A 1 88 ? -1.148 -5.438 -25.439 1.00 78.06 88 PHE A CA 1
ATOM 671 C C . PHE A 1 88 ? 0.383 -5.290 -25.489 1.00 78.06 88 PHE A C 1
ATOM 673 O O . PHE A 1 88 ? 0.970 -5.376 -26.566 1.00 78.06 88 PHE A O 1
ATOM 680 N N . GLY A 1 89 ? 1.004 -5.129 -24.310 1.00 69.56 89 GLY A N 1
ATOM 681 C CA . GLY A 1 89 ? 2.430 -5.109 -23.940 1.00 69.56 89 GLY A CA 1
ATOM 682 C C . GLY A 1 89 ? 3.404 -5.855 -24.832 1.00 69.56 89 GLY A C 1
ATOM 683 O O . GLY A 1 89 ? 4.437 -5.308 -25.204 1.00 69.56 89 GLY A O 1
ATOM 684 N N . SER A 1 90 ? 3.077 -7.104 -25.136 1.00 66.38 90 SER A N 1
ATOM 685 C CA . SER A 1 90 ? 4.018 -8.106 -25.638 1.00 66.38 90 SER A CA 1
ATOM 686 C C . SER A 1 90 ? 4.190 -8.129 -27.163 1.00 66.38 90 SER A C 1
ATOM 688 O O . SER A 1 90 ? 4.841 -9.031 -27.685 1.00 66.38 90 SER A O 1
ATOM 690 N N . ALA A 1 91 ? 3.605 -7.177 -27.897 1.00 71.31 91 ALA A N 1
ATOM 691 C CA . ALA A 1 91 ? 3.732 -7.128 -29.354 1.00 71.31 91 ALA A CA 1
ATOM 692 C C . ALA A 1 91 ? 5.165 -6.727 -29.792 1.00 71.31 91 ALA A C 1
ATOM 694 O O . ALA A 1 91 ? 5.686 -5.723 -29.291 1.00 71.31 91 ALA A O 1
ATOM 695 N N . PRO A 1 92 ? 5.801 -7.455 -30.734 1.00 66.31 92 PRO A N 1
ATOM 696 C CA . PRO A 1 92 ? 7.130 -7.107 -31.235 1.00 66.31 92 PRO A CA 1
ATOM 697 C C . PRO A 1 92 ? 7.136 -5.736 -31.935 1.00 66.31 92 PRO A C 1
ATOM 699 O O . PRO A 1 92 ? 6.226 -5.425 -32.699 1.00 66.31 92 PRO A O 1
ATOM 702 N N . GLY A 1 93 ? 8.173 -4.925 -31.682 1.00 70.75 93 GLY A N 1
ATOM 703 C CA . GLY A 1 93 ? 8.370 -3.608 -32.316 1.00 70.75 93 GLY A CA 1
ATOM 704 C C . GLY A 1 93 ? 7.825 -2.397 -31.545 1.00 70.75 93 GLY A C 1
ATOM 705 O O . GLY A 1 93 ? 7.600 -1.343 -32.137 1.00 70.75 93 GLY A O 1
ATOM 706 N N . ARG A 1 94 ? 7.580 -2.520 -30.235 1.00 67.75 94 ARG A N 1
ATOM 707 C CA . ARG A 1 94 ? 7.048 -1.412 -29.429 1.00 67.75 94 ARG A CA 1
ATOM 708 C C . ARG A 1 94 ? 8.090 -0.326 -29.128 1.00 67.75 94 ARG A C 1
ATOM 710 O O . ARG A 1 94 ? 9.222 -0.660 -28.794 1.00 67.75 94 ARG A O 1
ATOM 717 N N . PRO A 1 95 ? 7.696 0.960 -29.184 1.00 68.75 95 PRO A N 1
ATOM 718 C CA . PRO A 1 95 ? 8.591 2.077 -28.907 1.00 68.75 95 PRO A CA 1
ATOM 719 C C . PRO A 1 95 ? 8.976 2.150 -27.422 1.00 68.75 95 PRO A C 1
ATOM 721 O O . PRO A 1 95 ? 8.161 1.843 -26.547 1.00 68.75 95 PRO A O 1
ATOM 724 N N . ASP A 1 96 ? 10.185 2.643 -27.141 1.00 72.44 96 ASP A N 1
ATOM 725 C CA . ASP A 1 96 ? 10.779 2.772 -25.796 1.00 72.44 96 ASP A CA 1
ATOM 726 C C . ASP A 1 96 ? 9.874 3.486 -24.773 1.00 72.44 96 ASP A C 1
ATOM 728 O O . ASP A 1 96 ? 9.885 3.168 -23.582 1.00 72.44 96 ASP A O 1
ATOM 732 N N . LEU A 1 97 ? 9.016 4.400 -25.239 1.00 70.06 97 LEU A N 1
ATOM 733 C CA . LEU A 1 97 ? 8.002 5.093 -24.435 1.00 70.06 97 LEU A CA 1
ATOM 734 C C . LEU A 1 97 ? 7.017 4.141 -23.739 1.00 70.06 97 LEU A C 1
ATOM 736 O O . LEU A 1 97 ? 6.615 4.390 -22.603 1.00 70.06 97 LEU A O 1
ATOM 740 N N . VAL A 1 98 ? 6.638 3.040 -24.391 1.00 71.56 98 VAL A N 1
ATOM 741 C CA . VAL A 1 98 ? 5.706 2.053 -23.826 1.00 71.56 98 VAL A CA 1
ATOM 742 C C . VAL A 1 98 ? 6.389 1.228 -22.736 1.00 71.56 98 VAL A C 1
ATOM 744 O O . VAL A 1 98 ? 5.768 0.920 -21.718 1.00 71.56 98 VAL A O 1
ATOM 747 N N . SER A 1 99 ? 7.680 0.935 -22.912 1.00 69.81 99 SER A N 1
ATOM 748 C CA . SER A 1 99 ? 8.504 0.278 -21.896 1.00 69.81 99 SER A CA 1
ATOM 749 C C . SER A 1 99 ? 8.624 1.162 -20.650 1.00 69.81 99 SER A C 1
ATOM 751 O O . SER A 1 99 ? 8.243 0.740 -19.557 1.00 69.81 99 SER A O 1
ATOM 753 N N . ALA A 1 100 ? 9.008 2.432 -20.810 1.00 73.69 100 ALA A N 1
ATOM 754 C CA . ALA A 1 100 ? 9.097 3.384 -19.700 1.00 73.69 100 ALA A CA 1
ATOM 755 C C . ALA A 1 100 ? 7.758 3.551 -18.953 1.00 73.69 100 ALA A C 1
ATOM 757 O O . ALA A 1 100 ? 7.721 3.481 -17.724 1.00 73.69 100 ALA A O 1
ATOM 758 N N . ALA A 1 101 ? 6.647 3.686 -19.687 1.00 77.00 101 ALA A N 1
ATOM 759 C CA . ALA A 1 101 ? 5.314 3.784 -19.098 1.00 77.00 101 ALA A CA 1
ATOM 760 C C . ALA A 1 101 ? 4.929 2.529 -18.295 1.00 77.00 101 ALA A C 1
ATOM 762 O O . ALA A 1 101 ? 4.332 2.649 -17.225 1.00 77.00 101 ALA A O 1
ATOM 763 N N . SER A 1 102 ? 5.300 1.333 -18.767 1.00 76.56 102 SER A N 1
ATOM 764 C CA . SER A 1 102 ? 5.038 0.080 -18.051 1.00 76.56 102 SER A CA 1
ATOM 765 C C . SER A 1 102 ? 5.806 -0.014 -16.727 1.00 76.56 102 SER A C 1
ATOM 767 O O . SER A 1 102 ? 5.223 -0.402 -15.714 1.00 76.56 102 SER A O 1
ATOM 769 N N . TYR A 1 103 ? 7.062 0.448 -16.687 1.00 76.00 103 TYR A N 1
ATOM 770 C CA . TYR A 1 103 ? 7.842 0.533 -15.448 1.00 76.00 103 TYR A CA 1
ATOM 771 C C . TYR A 1 103 ? 7.243 1.537 -14.462 1.00 76.00 103 TYR A C 1
ATOM 773 O O . TYR A 1 103 ? 7.093 1.230 -13.278 1.00 76.00 103 TYR A O 1
ATOM 781 N N . THR A 1 104 ? 6.847 2.723 -14.933 1.00 80.88 104 THR A N 1
ATOM 782 C CA . THR A 1 104 ? 6.175 3.716 -14.082 1.00 80.88 104 THR A CA 1
ATOM 783 C C . THR A 1 104 ? 4.868 3.163 -13.518 1.00 80.88 104 THR A C 1
ATOM 785 O O . THR A 1 104 ? 4.612 3.307 -12.322 1.00 80.88 104 THR A O 1
ATOM 788 N N . LEU A 1 105 ? 4.070 2.487 -14.348 1.00 84.44 105 LEU A N 1
ATOM 789 C CA . LEU A 1 105 ? 2.811 1.865 -13.944 1.00 84.44 105 LEU A CA 1
ATOM 790 C C . LEU A 1 105 ? 3.022 0.728 -12.935 1.00 84.44 105 LEU A C 1
ATOM 792 O O . LEU A 1 105 ? 2.186 0.546 -12.060 1.00 84.44 105 LEU A O 1
ATOM 796 N N . ALA A 1 106 ? 4.132 -0.004 -13.015 1.00 81.94 106 ALA A N 1
ATOM 797 C CA . ALA A 1 106 ? 4.441 -1.082 -12.079 1.00 81.94 106 ALA A CA 1
ATOM 798 C C . ALA A 1 106 ? 4.907 -0.585 -10.697 1.00 81.94 106 ALA A C 1
ATOM 800 O O . ALA A 1 106 ? 4.776 -1.313 -9.716 1.00 81.94 106 ALA A O 1
ATOM 801 N N . ILE A 1 107 ? 5.456 0.633 -10.603 1.00 83.31 107 ILE A N 1
ATOM 802 C CA . ILE A 1 107 ? 6.091 1.143 -9.374 1.00 83.31 107 ILE A CA 1
ATOM 803 C C . ILE A 1 107 ? 5.232 2.205 -8.683 1.00 83.31 107 ILE A C 1
ATOM 805 O O . ILE A 1 107 ? 4.957 2.111 -7.485 1.00 83.31 107 ILE A O 1
ATOM 809 N N . VAL A 1 108 ? 4.808 3.234 -9.422 1.00 87.94 108 VAL A N 1
ATOM 810 C CA . VAL A 1 108 ? 4.207 4.438 -8.830 1.00 87.94 108 VAL A CA 1
ATOM 811 C C . VAL A 1 108 ? 2.822 4.159 -8.234 1.00 87.94 108 VAL A C 1
ATOM 813 O O . VAL A 1 108 ? 2.625 4.479 -7.060 1.00 87.94 108 VAL A O 1
ATOM 816 N N . PRO A 1 109 ? 1.862 3.538 -8.949 1.00 91.62 109 PRO A N 1
ATOM 817 C CA . PRO A 1 109 ? 0.546 3.260 -8.382 1.00 91.62 109 PRO A CA 1
ATOM 818 C C . PRO A 1 109 ? 0.592 2.371 -7.130 1.00 91.62 109 PRO A C 1
ATOM 820 O O . PRO A 1 109 ? -0.026 2.764 -6.140 1.00 91.62 109 PRO A O 1
ATOM 823 N N . PRO A 1 110 ? 1.332 1.240 -7.084 1.00 90.06 110 PRO A N 1
ATOM 824 C CA . PRO A 1 110 ? 1.454 0.448 -5.857 1.00 90.06 110 PRO A CA 1
ATOM 825 C C . PRO A 1 110 ? 2.027 1.232 -4.678 1.00 90.06 110 PRO A C 1
ATOM 827 O O . PRO A 1 110 ? 1.485 1.144 -3.578 1.00 90.06 110 PRO A O 1
ATOM 830 N N . ALA A 1 111 ? 3.062 2.049 -4.901 1.00 89.88 111 ALA A N 1
ATOM 831 C CA . ALA A 1 111 ? 3.644 2.881 -3.850 1.00 89.88 111 ALA A CA 1
ATOM 832 C C . ALA A 1 111 ? 2.637 3.910 -3.306 1.00 89.88 111 ALA A C 1
ATOM 834 O O . ALA A 1 111 ? 2.489 4.058 -2.090 1.00 89.88 111 ALA A O 1
ATOM 835 N N . VAL A 1 112 ? 1.895 4.581 -4.194 1.00 93.50 112 VAL A N 1
ATOM 836 C CA . VAL A 1 112 ? 0.854 5.550 -3.815 1.00 93.50 112 VAL A CA 1
ATOM 837 C C . VAL A 1 112 ? -0.288 4.866 -3.065 1.00 93.50 112 VAL A C 1
ATOM 839 O O . VAL A 1 112 ? -0.721 5.366 -2.027 1.00 93.50 112 VAL A O 1
ATOM 842 N N . MET A 1 113 ? -0.757 3.710 -3.544 1.00 94.31 113 MET A N 1
ATOM 843 C CA . MET A 1 113 ? -1.797 2.923 -2.875 1.00 94.31 113 MET A CA 1
ATOM 844 C C . MET A 1 113 ? -1.347 2.464 -1.486 1.00 94.31 113 MET A C 1
ATOM 846 O O . MET A 1 113 ? -2.121 2.570 -0.531 1.00 94.31 113 MET A O 1
ATOM 850 N N . ALA A 1 114 ? -0.098 2.012 -1.355 1.00 93.75 114 ALA A N 1
ATOM 851 C CA . ALA A 1 114 ? 0.450 1.565 -0.086 1.00 93.75 114 ALA A CA 1
ATOM 852 C C . ALA A 1 114 ? 0.552 2.703 0.932 1.00 93.75 114 ALA A C 1
ATOM 854 O O . ALA A 1 114 ? 0.108 2.549 2.073 1.00 93.75 114 ALA A O 1
ATOM 855 N N . LEU A 1 115 ? 1.065 3.862 0.511 1.00 94.50 115 LEU A N 1
ATOM 856 C CA . LEU A 1 115 ? 1.161 5.047 1.358 1.00 94.50 115 LEU A CA 1
ATOM 857 C C . LEU A 1 115 ? -0.225 5.568 1.757 1.00 94.50 115 LEU A C 1
ATOM 859 O O . LEU A 1 115 ? -0.462 5.891 2.921 1.00 94.50 115 LEU A O 1
ATOM 863 N N . TRP A 1 116 ? -1.162 5.612 0.809 1.00 96.06 116 TRP A N 1
ATOM 864 C CA . TRP A 1 116 ? -2.539 6.011 1.079 1.00 96.06 116 TRP A CA 1
ATOM 865 C C . TRP A 1 116 ? -3.195 5.092 2.116 1.00 96.06 116 TRP A C 1
ATOM 867 O O . TRP A 1 116 ? -3.811 5.585 3.065 1.00 96.06 116 TRP A O 1
ATOM 877 N N . TYR A 1 117 ? -3.029 3.770 1.982 1.00 96.19 117 TYR A N 1
ATOM 878 C CA . TYR A 1 117 ? -3.595 2.793 2.916 1.00 96.19 117 TYR A CA 1
ATOM 879 C C . TYR A 1 117 ? -3.000 2.961 4.318 1.00 96.19 117 TYR A C 1
ATOM 881 O O . TYR A 1 117 ? -3.744 2.967 5.303 1.00 96.19 117 TYR A O 1
ATOM 889 N N . PHE A 1 118 ? -1.688 3.184 4.416 1.00 96.19 118 PHE A N 1
ATOM 890 C CA . PHE A 1 118 ? -1.008 3.449 5.682 1.00 96.19 118 PHE A CA 1
ATOM 891 C C . PHE A 1 118 ? -1.533 4.719 6.365 1.00 96.19 118 PHE A C 1
ATOM 893 O O . PHE A 1 118 ? -1.997 4.664 7.506 1.00 96.19 118 PHE A O 1
ATOM 900 N N . ILE A 1 119 ? -1.562 5.850 5.648 1.00 96.19 119 ILE A N 1
ATOM 901 C CA . ILE A 1 119 ? -2.069 7.132 6.168 1.00 96.19 119 ILE A CA 1
ATOM 902 C C . ILE A 1 119 ? -3.520 6.990 6.629 1.00 96.19 119 ILE A C 1
ATOM 904 O O . ILE A 1 119 ? -3.900 7.514 7.679 1.00 96.19 119 ILE A O 1
ATOM 908 N N . ARG A 1 120 ? -4.350 6.284 5.853 1.00 95.12 120 ARG A N 1
ATOM 909 C CA . ARG A 1 120 ? -5.753 6.063 6.206 1.00 95.12 120 ARG A CA 1
ATOM 910 C C . ARG A 1 120 ? -5.887 5.237 7.482 1.00 95.12 120 ARG A C 1
ATOM 912 O O . ARG A 1 120 ? -6.660 5.619 8.354 1.00 95.12 120 ARG A O 1
ATOM 919 N N . THR A 1 121 ? -5.089 4.182 7.626 1.00 94.88 121 THR A N 1
ATOM 920 C CA . THR A 1 121 ? -5.061 3.335 8.830 1.00 94.88 121 THR A CA 1
ATOM 921 C C . THR A 1 121 ? -4.649 4.124 10.069 1.00 94.88 121 THR A C 1
ATOM 923 O O . THR A 1 121 ? -5.336 4.054 11.085 1.00 94.88 121 THR A O 1
ATOM 926 N N . ALA A 1 122 ? -3.605 4.950 9.967 1.00 94.50 122 ALA A N 1
ATOM 927 C CA . ALA A 1 122 ? -3.159 5.804 11.065 1.00 94.50 122 ALA A CA 1
ATOM 928 C C . ALA A 1 122 ? -4.224 6.844 11.469 1.00 94.50 122 ALA A C 1
ATOM 930 O O . ALA A 1 122 ? -4.446 7.088 12.657 1.00 94.50 122 ALA A O 1
ATOM 931 N N . LYS A 1 123 ? -4.934 7.428 10.492 1.00 93.69 123 LYS A N 1
ATOM 932 C CA . LYS A 1 123 ? -6.058 8.341 10.756 1.00 93.69 123 LYS A CA 1
ATOM 933 C C . LYS A 1 123 ? -7.221 7.631 11.443 1.00 93.69 123 LYS A C 1
ATOM 935 O O . LYS A 1 123 ? -7.732 8.149 12.432 1.00 93.69 123 LYS A O 1
ATOM 940 N N . ASP A 1 124 ? -7.617 6.458 10.956 1.00 91.00 124 ASP A N 1
ATOM 941 C CA . ASP A 1 124 ? -8.706 5.677 11.550 1.00 91.00 124 ASP A CA 1
ATOM 942 C C . ASP A 1 124 ? -8.354 5.239 12.984 1.00 91.00 124 ASP A C 1
ATOM 944 O O . ASP A 1 124 ? -9.210 5.292 13.866 1.00 91.00 124 ASP A O 1
ATOM 948 N N . LEU A 1 125 ? -7.087 4.890 13.251 1.00 93.12 125 LEU A N 1
ATOM 949 C CA . LEU A 1 125 ? -6.590 4.606 14.600 1.00 93.12 125 LEU A CA 1
ATOM 950 C C . LEU A 1 125 ? -6.694 5.835 15.511 1.00 93.12 125 LEU A C 1
ATOM 952 O O . LEU A 1 125 ? -7.215 5.731 16.619 1.00 93.12 125 LEU A O 1
ATOM 956 N N . SER A 1 126 ? -6.239 7.001 15.043 1.00 92.19 126 SER A N 1
ATOM 957 C CA . SER A 1 126 ? -6.330 8.253 15.804 1.00 92.19 126 SER A CA 1
ATOM 958 C C . SER A 1 126 ? -7.778 8.594 16.159 1.00 92.19 126 SER A C 1
ATOM 960 O O . SER A 1 126 ? -8.083 8.844 17.326 1.00 92.19 126 SER A O 1
ATOM 962 N N . VAL A 1 127 ? -8.699 8.509 15.194 1.00 88.50 127 VAL A N 1
ATOM 963 C CA . VAL A 1 127 ? -10.133 8.732 15.439 1.00 88.50 127 VAL A CA 1
ATOM 964 C C . VAL A 1 127 ? -10.679 7.719 16.445 1.00 88.50 127 VAL A C 1
ATOM 966 O O . VAL A 1 127 ? -11.350 8.112 17.397 1.00 88.50 127 VAL A O 1
ATOM 969 N N . ALA A 1 128 ? -10.343 6.436 16.291 1.00 86.62 128 ALA A N 1
ATOM 970 C CA . ALA A 1 128 ? -10.790 5.389 17.202 1.00 86.62 128 ALA A CA 1
ATOM 971 C C . ALA A 1 128 ? -10.276 5.584 18.639 1.00 86.62 128 ALA A C 1
ATOM 973 O O . ALA A 1 128 ? -10.948 5.146 19.569 1.00 86.62 128 ALA A O 1
ATOM 974 N N . MET A 1 129 ? -9.114 6.216 18.840 1.00 85.94 129 MET A N 1
ATOM 975 C CA . MET A 1 129 ? -8.575 6.529 20.172 1.00 85.94 129 MET A CA 1
ATOM 976 C C . MET A 1 129 ? -9.250 7.744 20.824 1.00 85.94 129 MET A C 1
ATOM 978 O O . MET A 1 129 ? -9.475 7.723 22.031 1.00 85.94 129 MET A O 1
ATOM 982 N N . HIS A 1 130 ? -9.590 8.781 20.050 1.00 80.69 130 HIS A N 1
ATOM 983 C CA . HIS A 1 130 ? -10.137 10.040 20.580 1.00 80.69 130 HIS A CA 1
ATOM 984 C C . HIS A 1 130 ? -11.663 10.055 20.696 1.00 80.69 130 HIS A C 1
ATOM 986 O O . HIS A 1 130 ? -12.216 10.817 21.484 1.00 80.69 130 HIS A O 1
ATOM 992 N N . GLN A 1 131 ? -12.360 9.230 19.916 1.00 69.12 131 GLN A N 1
ATOM 993 C CA . GLN A 1 131 ? -13.808 9.098 19.984 1.00 69.12 131 GLN A CA 1
ATOM 994 C C . GLN A 1 131 ? -14.162 7.712 20.522 1.00 69.12 131 GLN A C 1
AT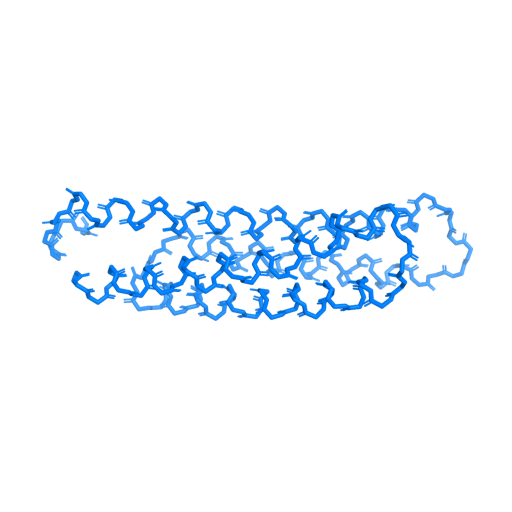OM 996 O O . GLN A 1 131 ? -14.293 6.775 19.732 1.00 69.12 131 GLN A O 1
ATOM 1001 N N . PRO A 1 132 ? -14.374 7.550 21.843 1.00 58.94 132 PRO A N 1
ATOM 1002 C CA . PRO A 1 132 ? -15.039 6.375 22.391 1.00 58.94 132 PRO A CA 1
ATOM 1003 C C . PRO A 1 132 ? -16.539 6.420 22.029 1.00 58.94 132 PRO A C 1
ATOM 1005 O O . PRO A 1 132 ? -17.397 6.444 22.901 1.00 58.94 132 PRO A O 1
ATOM 1008 N N . ARG A 1 133 ? -16.879 6.509 20.737 1.00 55.69 133 ARG A N 1
ATOM 1009 C CA . ARG A 1 133 ? -18.263 6.438 20.262 1.00 55.69 133 ARG A CA 1
ATOM 1010 C C . ARG A 1 133 ? -18.799 5.033 20.464 1.00 55.69 133 ARG A C 1
ATOM 1012 O O . ARG A 1 133 ? -18.188 4.060 20.0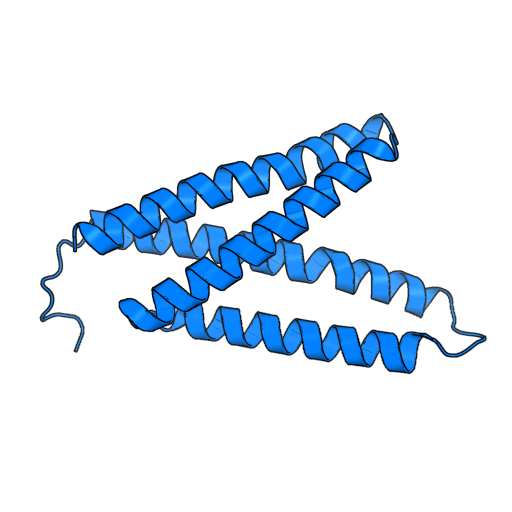18 1.00 55.69 133 ARG A O 1
ATOM 1019 N N . SER A 1 134 ? -19.928 4.936 21.155 1.00 52.38 134 SER A N 1
ATOM 1020 C CA . SER A 1 134 ? -20.578 3.659 21.415 1.00 52.38 134 SER A CA 1
ATOM 1021 C C . SER A 1 134 ? -20.987 3.004 20.089 1.00 52.38 134 SER A C 1
ATOM 1023 O O . SER A 1 134 ? -21.118 3.670 19.064 1.00 52.38 134 SER A O 1
ATOM 1025 N N . PHE A 1 135 ? -21.190 1.685 20.097 1.00 49.34 135 PHE A N 1
ATOM 1026 C CA . PHE A 1 135 ? -21.627 0.904 18.929 1.00 49.34 135 PHE A CA 1
ATOM 1027 C C . PHE A 1 135 ? -22.873 1.489 18.222 1.00 49.34 135 PHE A C 1
ATOM 1029 O O . PHE A 1 135 ? -23.089 1.216 17.047 1.00 49.34 135 PHE A O 1
ATOM 1036 N N . TRP A 1 136 ? -23.650 2.318 18.925 1.00 50.38 136 TRP A N 1
ATOM 1037 C CA . TRP A 1 136 ? -24.907 2.913 18.479 1.00 50.38 136 TRP A CA 1
ATOM 1038 C C . TRP A 1 136 ? -24.761 4.189 17.636 1.00 50.38 136 TRP A C 1
ATOM 1040 O O . TRP A 1 136 ? -25.706 4.553 16.951 1.00 50.38 136 TRP A O 1
ATOM 1050 N N . ASP A 1 137 ? -23.591 4.836 17.613 1.00 52.88 137 ASP A N 1
ATOM 1051 C CA . ASP A 1 137 ? -23.403 6.121 16.910 1.00 52.88 137 ASP A CA 1
ATOM 1052 C C . ASP A 1 137 ? -22.979 5.965 15.431 1.00 52.88 137 ASP A C 1
ATOM 1054 O O . ASP A 1 137 ? -22.513 6.922 14.807 1.00 52.88 137 ASP A O 1
ATOM 1058 N N . LEU A 1 138 ? -23.048 4.745 14.886 1.00 50.81 138 LEU A N 1
ATOM 1059 C CA . LEU A 1 138 ? -22.567 4.389 13.541 1.00 50.81 138 LEU A CA 1
ATOM 1060 C C . LEU A 1 138 ? -23.667 3.877 12.592 1.00 50.81 138 LEU A C 1
ATOM 1062 O O . LEU A 1 138 ? -23.327 3.383 11.515 1.00 50.81 138 LEU A O 1
ATOM 1066 N N . GLN A 1 139 ? -24.944 3.977 12.977 1.00 47.22 139 GLN A N 1
ATOM 1067 C CA . GLN A 1 139 ? -26.072 3.736 12.066 1.00 47.22 139 GLN A CA 1
ATOM 1068 C C . GLN A 1 139 ? -26.424 4.996 11.277 1.00 47.22 139 GLN A C 1
ATOM 1070 O O . GLN A 1 139 ? -26.487 6.080 11.898 1.00 47.22 139 GLN A O 1
#

Secondary structure (DSSP, 8-state):
-HHHHHHHHHHHHHHHHHHHHHHHHHHHHHHH--HHHHHHHHHHHHHHHHHHHHHHHHHHHHH--HHHHHHHHHHHHHHHHHHHHHHHHT-TT--HHHHHHHHHHHHHHHHHHHHHHHHHHHHHHHHHHH----GGGG-

Mean predicted aligned error: 6.59 Å

=== Feature glossary ===
The record interleaves many kinds of information about one protein. Here is each kind framed as the question it answers.

Q: What are the backbone torsion angles?
A: φ (phi) and ψ (psi) are the two rotatable backbone dihedrals per residue: φ is the C(i-1)–N–Cα–C torsion, ψ is the N–Cα–C–N(i+1) torsion, both in degrees on (−180°, 180°]. α-helical residues cluster near (−60°, −45°); β-strand residues near (−120°, +130°). A Ramachandran plot is simply a scatter of (φ, ψ) for every residue.

Q: What is the amino-acid chain?
A: This is the polypeptide sequence — one letter per residue, N-terminus first. Length ranges from a few dozen residues for small domains to over a thousand for large multi-domain proteins.

Q: How mobile is each atom in the crystal?
A: For experimental (PDB) structures, the B-factor (temperature factor) quantifies the positional spread of each atom in the crystal — a combination of thermal vibration and static disorder — in units of Å². High B-factors mark flexible loops or poorly resolved regions; low B-factors mark the rigid, well-ordered core.

Q: Are the domains correctly placed relative to each other?
A: Predicted Aligned Error (PAE) is an AlphaFold confidence matrix: entry (i, j) is the expected error in the position of residue j, in ångströms, when the prediction is superimposed on the true structure at residue i. Low PAE within a block of residues means that block is internally rigid and well-predicted; high PAE between two blocks means their relative placement is uncertain even if each block individually is confident.

Q: How confident is the AlphaFold model at each residue?
A: pLDDT is the predicted lDDT-Cα score: AlphaFold's confidence that the local environment of each residue (all inter-atomic distances within 15 Å) is correctly placed. It is a per-residue number between 0 and 100, with higher meaning more reliable.

Q: What family and f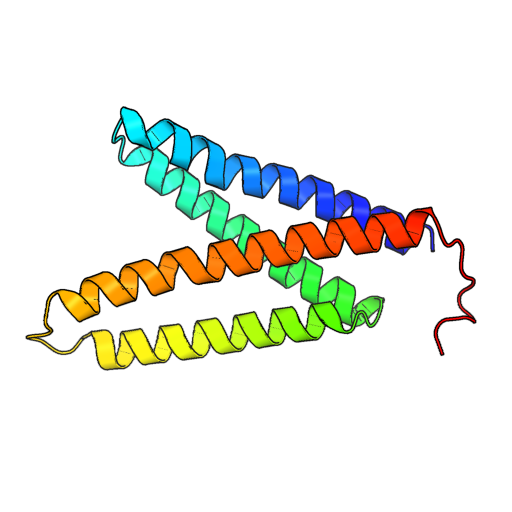unction is it annotated with?
A: Functional annotations link the protein to curated databases. InterPro entries identify conserved domains and families by matching the sequence against member-database signatures (Pfam, PROSITE, CDD, …). Gene Ontology (GO) terms describe molecular function, biological process, and cellular component in a controlled vocabulary. CATH places the structure in a hierar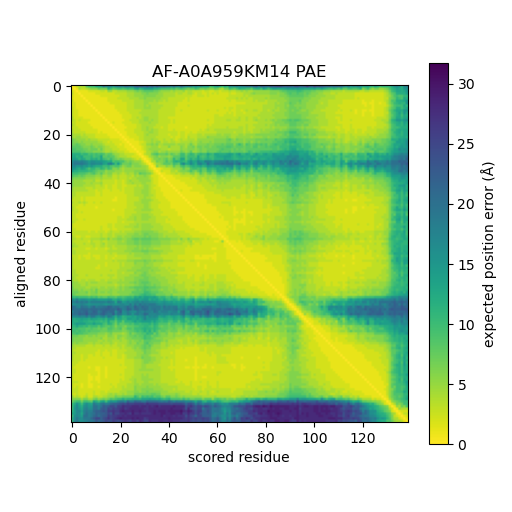chical fold classification (Class/Architecture/Topology/Homologous-superfamily). The organism is the source species.

Q: How big and how compact is the whole molecule?
A: Three whole-structure scalars: the radius of gyration (RMS distance of Cα from centroid, in Å), the count of Cα–Cα contacts (pairs closer than 8 Å and separated by more than four residues in sequence — i.e. tertiary, not local, contacts), and the bounding-box dimensions. Together they distinguish compact globular folds from extended fibres or disordered chains.

Q: What known structures does this most resemble?
A: The Foldseek neighbor list gives the closest experimentally determined structures in the PDB, ranked by structural alignment. TM-score near 1 means near-identical fold; near 0.3 means only rough topology match. This is how one finds what a novel AlphaFold prediction most resembles in the solved-structure universe.

Q: Which residues are buried vs exposed?
A: SASA measures how much of the protein is reachable by solvent. It is computed by rolling a water-sized probe over the atomic surface and summing the exposed area (Å²). Per-residue SASA distinguishes core (buried, low SASA) from surface (exposed, high SASA) residues; total SASA is a whole-molecule size measure.

Q: Which residues are in helices, strands, or loops?
A: Eight-state secondary structure (DSSP): H is the canonical α-helix, G the tighter 3₁₀-helix, I the wider π-helix; E/B are β-structure, T and S are turns and bends, and '-' is everything else. DSSP derives these from the pattern of main-chain N–H···O=C hydrogen bonds, not from the sequence.

Q: Where is each backbone atom in 3D?
A: Structure coordinates are given as an mmCIF _atom_site loop: one row per atom with element, residue name, chain id, sequence number, and x/y/z position in Å. Only the four main-chain atoms per residue are included here; side chains are omitted to keep the record compact.

Q: What if only a Cα trace is available?
A: Three-state secondary structure (P-SEA) collapses the eight DSSP classes into helix (a), strand (b), and coil (c). P-SEA assigns these from Cα geometry alone — distances and angles — without requiring backbone oxygens, so it works on any Cα trace.

Q: What do the rendered images show?
A: The six renders are orthographic views along the three Cartesian axes in both directions. Representation (cartoon, sticks, or surface) and color scheme (sequence-rainbow or by-chain) vary across proteins so the training set covers all the common visualization conventions.

Q: What does the local fold look like, residue by residue?
A: Foldseek's 3Di representation compresses backbone geometry into a per-residue letter drawn from a learned twenty-state alphabet. It captures the tertiary interaction pattern around each residue — which residues are packed against it in space, regardless of where they are in sequence.

Q: What do the diagnostic plots show?
A: The contact map is a binary N×N matrix image: pixel (i, j) is dark where Cα_i and Cα_j are within 8 Å and |i−j|>4. Because the |i−j|>4 filter removes local helical contacts, off-diagonal stripes parallel to the main diagonal indicate parallel β-sheets; stripes perpendicular to it indicate antiparallel β-sheets. The Ramachandran plot scatters every residue's (φ, ψ) pair against the sterically allowed regions. The PAE heatmap renders the predicted-aligned-error matrix.